Protein AF-A0A392VR34-F1 (afdb_monomer)

pLDDT: mean 89.55, std 9.53, range [56.94, 97.56]

Structure (mmCIF, N/CA/C/O backbone):
data_AF-A0A392VR34-F1
#
_entry.id   AF-A0A392VR34-F1
#
loop_
_atom_site.group_PDB
_atom_site.id
_atom_site.type_symbol
_atom_site.label_atom_id
_atom_site.label_alt_id
_atom_site.label_comp_id
_atom_site.label_asym_id
_atom_site.label_entity_id
_atom_site.label_seq_id
_atom_site.pdbx_PDB_ins_code
_atom_site.Cartn_x
_atom_site.Cartn_y
_atom_site.Cartn_z
_atom_site.occupancy
_atom_site.B_iso_or_equiv
_atom_site.auth_seq_id
_atom_site.auth_comp_id
_atom_site.auth_asym_id
_atom_site.auth_atom_id
_atom_site.pdbx_PDB_model_num
ATOM 1 N N . MET A 1 1 ? 23.887 -19.652 -13.156 1.00 57.03 1 MET A N 1
ATOM 2 C CA . MET A 1 1 ? 23.023 -18.725 -12.393 1.00 57.03 1 MET A CA 1
ATOM 3 C C . MET A 1 1 ? 21.732 -18.595 -13.192 1.00 57.03 1 MET A C 1
ATOM 5 O O . MET A 1 1 ? 21.829 -18.351 -14.387 1.00 57.03 1 MET A O 1
ATOM 9 N N . LYS A 1 2 ? 20.573 -18.938 -12.620 1.00 71.94 2 LYS A N 1
ATOM 10 C CA . LYS A 1 2 ? 19.300 -18.999 -13.359 1.00 71.94 2 LYS A CA 1
ATOM 11 C C . LYS A 1 2 ? 18.683 -17.602 -13.350 1.00 71.94 2 LYS A C 1
ATOM 13 O O . LYS A 1 2 ? 18.533 -17.040 -12.269 1.00 71.94 2 LYS A O 1
ATOM 18 N N . ASP A 1 3 ? 18.379 -17.050 -14.518 1.00 82.12 3 ASP A N 1
ATOM 19 C CA . ASP A 1 3 ? 17.649 -15.788 -14.593 1.00 82.12 3 ASP A CA 1
ATOM 20 C C . ASP A 1 3 ? 16.205 -16.039 -14.136 1.00 82.12 3 ASP A C 1
ATOM 22 O O . ASP A 1 3 ? 15.520 -16.922 -14.658 1.00 82.12 3 ASP A O 1
ATOM 26 N N . LEU A 1 4 ? 15.787 -15.331 -13.087 1.00 85.19 4 LEU A N 1
ATOM 27 C CA . LEU A 1 4 ? 14.447 -15.423 -12.499 1.00 85.19 4 LEU A CA 1
ATOM 28 C C . LEU A 1 4 ? 13.502 -14.369 -13.092 1.00 85.19 4 LEU A C 1
ATOM 30 O O . LEU A 1 4 ? 12.337 -14.296 -12.701 1.00 85.19 4 LEU A O 1
ATOM 34 N N . GLY A 1 5 ? 13.998 -13.566 -14.034 1.00 88.00 5 GLY A N 1
ATOM 35 C CA . GLY A 1 5 ? 13.268 -12.453 -14.604 1.00 88.00 5 GLY A CA 1
ATOM 36 C C . GLY A 1 5 ? 13.165 -11.255 -13.651 1.00 88.00 5 GLY A C 1
ATOM 37 O O . GLY A 1 5 ? 13.851 -11.174 -12.626 1.00 88.00 5 GLY A O 1
ATOM 38 N N . PRO A 1 6 ? 12.321 -10.271 -14.001 1.00 86.38 6 PRO A N 1
ATOM 39 C CA . PRO A 1 6 ? 12.216 -9.022 -13.259 1.00 86.38 6 PRO A CA 1
ATOM 40 C C . PRO A 1 6 ? 11.677 -9.214 -11.837 1.00 86.38 6 PRO A C 1
ATOM 42 O O . PRO A 1 6 ? 10.658 -9.868 -11.628 1.00 86.38 6 PRO A O 1
ATOM 45 N N . LEU A 1 7 ? 12.317 -8.552 -10.864 1.00 88.94 7 LEU A N 1
ATOM 46 C CA . LEU A 1 7 ? 11.853 -8.522 -9.474 1.00 88.94 7 LEU A CA 1
ATOM 47 C C . LEU 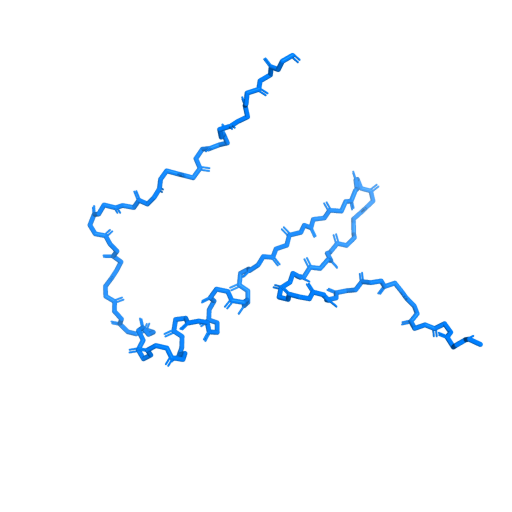A 1 7 ? 10.407 -8.013 -9.390 1.00 88.94 7 LEU A C 1
ATOM 49 O O . LEU A 1 7 ? 10.133 -6.893 -9.828 1.00 88.94 7 LEU A O 1
ATOM 53 N N . SER A 1 8 ? 9.527 -8.827 -8.807 1.00 90.75 8 SER A N 1
ATOM 54 C CA . SER A 1 8 ? 8.093 -8.553 -8.633 1.00 90.75 8 SER A CA 1
ATOM 55 C C . SER A 1 8 ? 7.651 -8.578 -7.166 1.00 90.75 8 SER A C 1
ATOM 57 O O . SER A 1 8 ? 6.722 -7.863 -6.792 1.00 90.75 8 SER A O 1
ATOM 59 N N . TYR A 1 9 ? 8.330 -9.352 -6.313 1.00 91.81 9 TYR A N 1
ATOM 60 C CA . TYR A 1 9 ? 8.070 -9.408 -4.876 1.00 91.81 9 TYR A CA 1
ATOM 61 C C . TYR A 1 9 ? 9.345 -9.700 -4.085 1.00 91.81 9 TYR A C 1
ATOM 63 O O . TYR A 1 9 ? 10.060 -10.653 -4.394 1.00 91.81 9 TYR A O 1
ATOM 71 N N . PHE A 1 10 ? 9.621 -8.916 -3.044 1.00 90.44 10 PHE A N 1
ATOM 72 C CA . PHE A 1 10 ? 10.764 -9.140 -2.158 1.00 90.44 10 PHE A CA 1
ATOM 73 C C . PHE A 1 10 ? 10.504 -8.589 -0.760 1.00 90.44 10 PHE A C 1
ATOM 75 O O . PHE A 1 10 ? 10.085 -7.445 -0.623 1.00 90.44 10 PHE A O 1
ATOM 82 N N . LEU A 1 11 ? 10.746 -9.393 0.282 1.00 91.25 11 LEU A N 1
ATOM 83 C CA . LEU A 1 11 ? 10.599 -8.991 1.694 1.00 91.25 11 LEU A CA 1
ATOM 84 C C . LEU A 1 11 ? 9.266 -8.290 2.027 1.00 91.25 11 LEU A C 1
ATOM 86 O O . LEU A 1 11 ? 9.226 -7.343 2.806 1.00 91.25 11 LEU A O 1
ATOM 90 N N . GLY A 1 12 ? 8.159 -8.728 1.424 1.00 92.50 12 GLY A N 1
ATOM 91 C CA . GLY A 1 12 ? 6.855 -8.098 1.657 1.00 92.50 12 GLY A CA 1
ATOM 92 C C . GLY A 1 12 ? 6.535 -6.914 0.740 1.00 92.50 12 GLY A C 1
ATOM 93 O O . GLY A 1 12 ? 5.416 -6.406 0.783 1.00 92.50 12 GLY A O 1
ATOM 94 N N . ILE A 1 13 ? 7.476 -6.494 -0.106 1.00 96.12 13 ILE A N 1
ATOM 95 C CA . ILE A 1 13 ? 7.326 -5.389 -1.053 1.00 96.12 13 ILE A CA 1
ATOM 96 C C . ILE A 1 13 ? 6.965 -5.948 -2.427 1.00 96.12 13 ILE A C 1
ATOM 98 O O . ILE A 1 13 ? 7.727 -6.716 -3.013 1.00 96.12 13 ILE A O 1
ATOM 102 N N . VAL A 1 14 ? 5.821 -5.525 -2.952 1.00 95.94 14 VAL A N 1
ATOM 103 C CA . VAL A 1 14 ? 5.431 -5.701 -4.352 1.00 95.94 14 VAL A CA 1
ATOM 104 C C . VAL A 1 14 ? 6.119 -4.627 -5.187 1.00 95.94 14 VAL A C 1
ATOM 106 O O . VAL A 1 14 ? 6.075 -3.444 -4.839 1.00 95.94 14 VAL A O 1
ATOM 109 N N . VAL A 1 15 ? 6.729 -5.042 -6.294 1.00 95.38 15 VAL A N 1
ATOM 110 C CA . VAL A 1 15 ? 7.412 -4.173 -7.253 1.00 95.38 15 VAL A CA 1
ATOM 111 C C . VAL A 1 15 ? 6.605 -4.141 -8.547 1.00 95.38 15 VAL A C 1
ATOM 113 O O . VAL A 1 15 ? 6.595 -5.107 -9.310 1.00 95.38 15 VAL A O 1
ATOM 116 N N . SER A 1 16 ? 5.952 -3.013 -8.811 1.00 94.31 16 SER A N 1
ATOM 117 C CA . SER A 1 16 ? 5.196 -2.770 -10.041 1.00 94.31 16 SER A CA 1
ATOM 118 C C . SER A 1 16 ? 5.989 -1.842 -10.952 1.00 94.31 16 SER A C 1
ATOM 120 O O . SER A 1 16 ? 6.306 -0.714 -10.584 1.00 94.31 16 SER A O 1
ATOM 122 N N . ARG A 1 17 ? 6.336 -2.310 -12.152 1.00 94.00 17 ARG A N 1
ATOM 123 C CA . ARG A 1 17 ? 7.100 -1.528 -13.136 1.00 94.00 17 ARG A CA 1
ATOM 124 C C . ARG A 1 17 ? 6.147 -0.819 -14.087 1.00 94.00 17 ARG A C 1
ATOM 126 O O . ARG A 1 17 ? 5.228 -1.441 -14.618 1.00 94.00 17 ARG A O 1
ATOM 133 N N . HIS A 1 18 ? 6.359 0.470 -14.295 1.00 92.62 18 HIS A N 1
ATOM 134 C CA . HIS A 1 18 ? 5.596 1.321 -15.203 1.00 92.62 18 HIS A CA 1
ATOM 135 C C 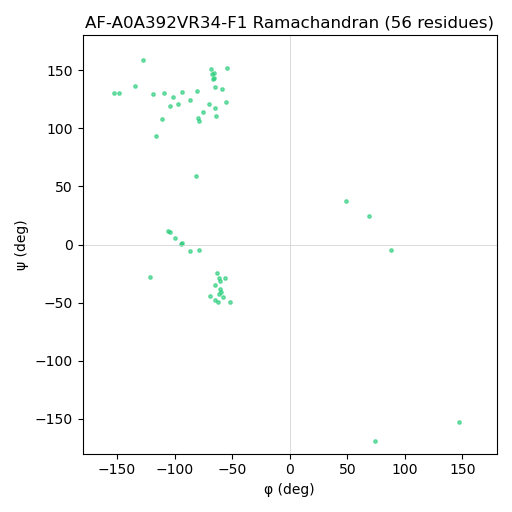. HIS A 1 18 ? 6.566 2.039 -16.154 1.00 92.62 18 HIS A C 1
ATOM 137 O O . HIS A 1 18 ? 7.744 2.180 -15.822 1.00 92.62 18 HIS A O 1
ATOM 143 N N . PRO A 1 19 ? 6.117 2.529 -17.322 1.00 94.75 19 PRO A N 1
ATOM 144 C CA . PRO A 1 19 ? 6.994 3.275 -18.230 1.00 94.75 19 PRO A CA 1
ATOM 145 C C . PRO A 1 19 ? 7.655 4.503 -17.582 1.00 94.75 19 PRO A C 1
ATOM 147 O O . PRO A 1 19 ? 8.760 4.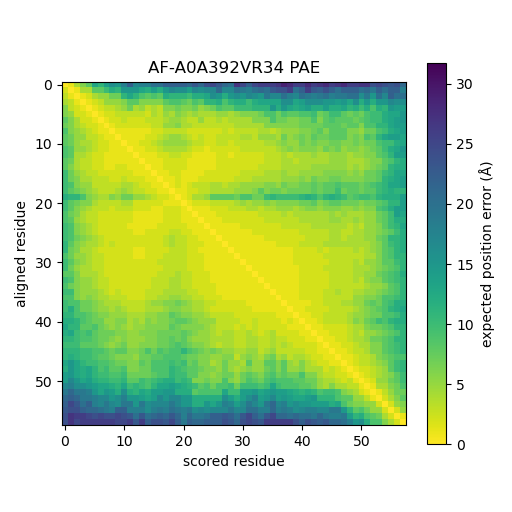876 -17.953 1.00 94.75 19 PRO A O 1
ATOM 150 N N . SER A 1 20 ? 6.997 5.109 -16.590 1.00 94.50 20 SER A N 1
ATOM 151 C CA . SER A 1 20 ? 7.487 6.275 -15.845 1.00 94.50 20 SER A CA 1
ATOM 152 C C . SER A 1 20 ? 8.372 5.938 -14.640 1.00 94.50 20 SER A C 1
ATOM 154 O O . SER A 1 20 ? 8.895 6.853 -14.008 1.00 94.50 20 SER A O 1
ATOM 156 N N . GLY A 1 21 ? 8.539 4.658 -14.288 1.00 92.69 21 GLY A N 1
ATOM 157 C CA . GLY A 1 21 ? 9.353 4.253 -13.143 1.00 92.69 21 GLY A CA 1
ATOM 158 C C . GLY A 1 21 ? 8.860 3.001 -12.421 1.00 92.69 21 GLY A C 1
ATOM 159 O O . GLY A 1 21 ? 8.241 2.110 -12.999 1.00 92.69 21 GLY A O 1
ATOM 160 N N . ILE A 1 22 ? 9.176 2.911 -11.131 1.00 94.06 22 ILE A N 1
ATOM 161 C CA . ILE A 1 22 ? 8.858 1.756 -10.286 1.00 94.06 22 ILE A CA 1
ATOM 162 C C . ILE A 1 22 ? 7.949 2.210 -9.147 1.00 94.06 22 ILE A C 1
ATOM 164 O O . ILE A 1 22 ? 8.272 3.149 -8.424 1.00 94.06 22 ILE A O 1
ATOM 168 N N . PHE A 1 23 ? 6.837 1.506 -8.963 1.00 93.62 23 PHE A N 1
ATOM 169 C CA . PHE A 1 23 ? 5.961 1.644 -7.812 1.00 93.62 23 PHE A CA 1
ATOM 170 C C . PHE A 1 23 ? 6.211 0.498 -6.831 1.00 93.62 23 PHE A C 1
ATOM 172 O O . PHE A 1 23 ? 6.172 -0.677 -7.201 1.00 93.62 23 PHE A O 1
ATOM 179 N N . LEU A 1 24 ? 6.476 0.847 -5.574 1.00 94.00 24 LEU A N 1
ATOM 180 C CA . LEU A 1 24 ? 6.713 -0.100 -4.490 1.00 94.00 24 LEU A CA 1
ATOM 181 C C . LEU A 1 24 ? 5.529 -0.068 -3.524 1.00 94.00 24 LEU A C 1
ATOM 183 O O . LEU A 1 24 ? 5.131 1.003 -3.069 1.00 94.00 24 LEU A O 1
ATOM 187 N N . SER A 1 25 ? 4.981 -1.233 -3.181 1.00 94.50 25 SER A N 1
ATOM 188 C CA . SER A 1 25 ? 3.848 -1.337 -2.253 1.00 94.50 25 SER A CA 1
ATOM 189 C C . SER A 1 25 ? 4.052 -2.439 -1.223 1.00 94.50 25 SER A C 1
ATOM 191 O O . SER A 1 25 ? 4.426 -3.553 -1.568 1.00 94.50 25 SER A O 1
ATOM 193 N N . GLN A 1 26 ? 3.734 -2.150 0.039 1.00 95.75 26 GLN A N 1
ATOM 194 C CA . GLN A 1 26 ? 3.660 -3.148 1.116 1.00 95.75 26 GLN A CA 1
ATOM 195 C C . GLN A 1 26 ? 2.216 -3.480 1.522 1.00 95.75 26 GLN A C 1
ATOM 197 O O . GLN A 1 26 ? 2.003 -4.135 2.538 1.00 95.75 26 GLN A O 1
ATOM 202 N N . SER A 1 27 ? 1.214 -3.054 0.745 1.00 94.38 27 SER A N 1
ATOM 203 C CA . SER A 1 27 ? -0.210 -3.235 1.080 1.00 94.38 27 SER A CA 1
ATOM 204 C C . SER A 1 27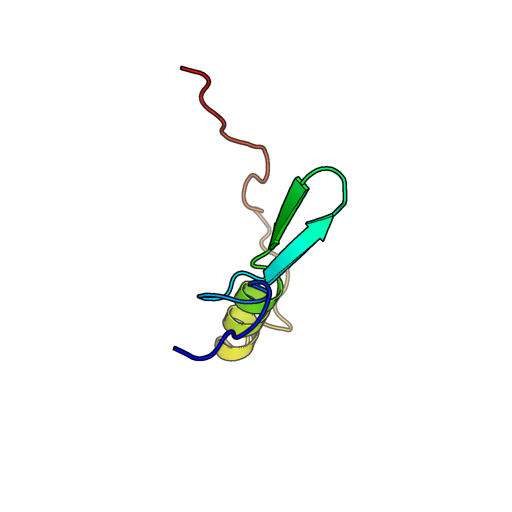 ? -0.560 -4.690 1.417 1.00 94.38 27 SER A C 1
ATOM 206 O O . SER A 1 27 ? -1.093 -4.961 2.488 1.00 94.38 27 SER A O 1
ATOM 208 N N . THR A 1 28 ? -0.159 -5.646 0.574 1.00 93.88 28 THR A N 1
ATOM 209 C CA . THR A 1 28 ? -0.373 -7.081 0.819 1.00 93.88 28 THR A CA 1
ATOM 210 C C . THR A 1 28 ? 0.307 -7.570 2.096 1.00 93.88 28 THR A C 1
ATOM 212 O O . THR A 1 28 ? -0.243 -8.410 2.804 1.00 93.88 28 THR A O 1
ATOM 215 N N . TYR A 1 29 ? 1.511 -7.079 2.398 1.00 96.00 29 TYR A N 1
ATOM 216 C CA . TYR A 1 29 ? 2.223 -7.465 3.613 1.00 96.00 29 TYR A CA 1
ATOM 217 C C . TYR A 1 29 ? 1.534 -6.910 4.864 1.00 96.00 29 TYR A C 1
ATOM 219 O O . TYR A 1 29 ? 1.287 -7.666 5.802 1.00 96.00 29 TYR A O 1
ATOM 227 N N . ALA A 1 30 ? 1.126 -5.640 4.841 1.00 94.62 30 ALA A N 1
ATOM 228 C CA . ALA A 1 30 ? 0.346 -5.033 5.916 1.00 94.62 30 ALA A CA 1
ATOM 229 C C . ALA A 1 30 ? -0.972 -5.792 6.159 1.00 94.62 30 ALA A C 1
ATOM 231 O O . ALA A 1 30 ? -1.276 -6.128 7.302 1.00 94.62 30 ALA A O 1
ATOM 232 N N . SER A 1 31 ? -1.708 -6.160 5.102 1.00 94.56 31 SER A N 1
ATOM 233 C CA . SER A 1 31 ? -2.924 -6.977 5.231 1.00 94.56 31 SER A CA 1
ATOM 234 C C . SER A 1 31 ? -2.655 -8.338 5.876 1.00 94.56 31 SER A C 1
ATOM 236 O O . SER A 1 31 ? -3.421 -8.756 6.738 1.00 94.56 31 SER A O 1
ATOM 238 N N . LYS A 1 32 ? -1.547 -9.008 5.528 1.00 95.94 32 LYS A N 1
ATOM 239 C CA . LYS A 1 32 ? -1.153 -10.282 6.159 1.00 95.94 32 LYS A CA 1
ATOM 240 C C . LYS A 1 32 ? -0.822 -10.131 7.645 1.00 95.94 32 LYS A C 1
ATOM 242 O O . LYS A 1 32 ? -1.095 -11.046 8.414 1.00 95.94 32 LYS A O 1
ATOM 247 N N . ILE A 1 33 ? -0.240 -9.003 8.060 1.00 96.25 33 ILE A N 1
ATOM 248 C CA . ILE A 1 33 ? 0.003 -8.720 9.484 1.00 96.25 33 ILE A CA 1
ATOM 249 C C . ILE A 1 33 ? -1.328 -8.585 10.228 1.00 96.25 33 ILE A C 1
ATOM 251 O O . ILE A 1 33 ? -1.503 -9.208 11.272 1.00 96.25 33 ILE A O 1
ATOM 255 N N . ILE A 1 34 ? -2.262 -7.803 9.680 1.00 96.38 34 ILE A N 1
ATOM 256 C CA . ILE A 1 34 ? -3.591 -7.589 10.270 1.00 96.38 34 ILE A CA 1
ATOM 257 C C . ILE A 1 34 ? -4.369 -8.906 10.372 1.00 96.38 34 ILE A C 1
ATOM 259 O O . ILE A 1 34 ? -4.969 -9.181 11.410 1.00 96.38 34 ILE A O 1
ATOM 263 N N . ASP A 1 35 ? -4.311 -9.739 9.334 1.00 97.56 35 ASP A N 1
ATOM 264 C CA . ASP A 1 35 ? -4.918 -11.072 9.322 1.00 97.56 35 ASP A CA 1
ATOM 265 C C . ASP A 1 35 ? -4.314 -11.994 10.386 1.00 97.56 35 ASP A C 1
ATOM 267 O O . ASP A 1 35 ? -5.033 -12.528 11.229 1.00 97.56 35 ASP A O 1
ATOM 271 N N . ARG A 1 36 ? -2.980 -12.086 10.450 1.00 97.56 36 ARG A N 1
ATOM 272 C CA . ARG A 1 36 ? -2.282 -12.887 11.468 1.00 97.56 36 ARG A CA 1
ATOM 273 C C . ARG A 1 36 ? -2.578 -12.422 12.897 1.00 97.56 36 ARG A C 1
ATOM 275 O O . ARG A 1 36 ? -2.553 -13.237 13.815 1.00 97.56 36 ARG A O 1
ATOM 282 N N . ALA A 1 37 ? -2.826 -11.130 13.091 1.00 97.56 37 ALA A N 1
ATOM 283 C CA . ALA A 1 37 ? -3.204 -10.566 14.382 1.00 97.56 37 ALA A CA 1
ATOM 284 C C . ALA A 1 37 ? -4.691 -10.782 14.732 1.00 97.56 37 ALA A C 1
ATOM 286 O O . ALA A 1 37 ? -5.106 -10.415 15.829 1.00 97.56 37 ALA A O 1
ATOM 287 N N . GLY A 1 38 ? -5.502 -11.345 13.827 1.00 97.25 38 GLY A N 1
ATOM 288 C CA . GLY A 1 38 ? -6.948 -11.494 14.017 1.00 97.25 38 GLY A CA 1
ATOM 289 C C . GLY A 1 38 ? -7.699 -10.159 13.991 1.00 97.25 38 GLY A C 1
ATOM 290 O O . GLY A 1 38 ? -8.765 -10.037 14.589 1.00 97.25 38 GLY A O 1
ATOM 291 N N . MET A 1 39 ? -7.138 -9.141 13.332 1.00 96.94 39 MET A N 1
ATOM 292 C CA . MET A 1 39 ? -7.627 -7.758 13.372 1.00 96.94 39 MET A CA 1
ATOM 293 C C . MET A 1 39 ? -8.384 -7.329 12.107 1.00 96.94 39 MET A C 1
ATOM 295 O O . MET A 1 39 ? -8.673 -6.147 11.925 1.00 96.94 39 MET A O 1
ATOM 299 N N . THR A 1 40 ? -8.723 -8.257 11.214 1.00 95.81 40 THR A N 1
ATOM 300 C CA . THR A 1 40 ? -9.387 -7.960 9.930 1.00 95.81 40 THR A CA 1
ATOM 301 C C . THR A 1 40 ? -10.757 -7.302 10.083 1.00 95.81 40 THR A C 1
ATOM 303 O O . THR A 1 40 ? -11.142 -6.509 9.228 1.00 95.81 40 THR A O 1
ATOM 306 N N . SER A 1 41 ? -11.473 -7.573 11.178 1.00 95.44 41 SER A N 1
ATOM 307 C CA . SER A 1 41 ? -12.770 -6.960 11.501 1.00 95.44 41 SER A CA 1
ATOM 308 C C . SER A 1 41 ? -12.681 -5.817 12.519 1.00 95.44 41 SER A C 1
ATOM 310 O O . SER A 1 41 ? -13.714 -5.329 12.988 1.00 95.44 41 SER A O 1
ATOM 312 N N . CYS A 1 42 ? -11.476 -5.401 12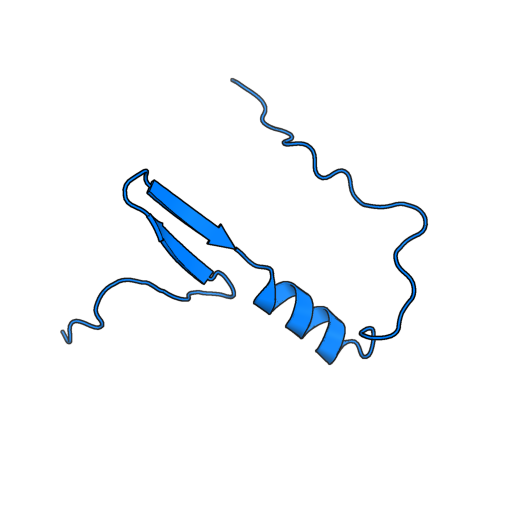.920 1.00 94.94 42 CYS A N 1
ATOM 313 C CA . CYS A 1 42 ? -11.313 -4.288 13.850 1.00 94.94 42 CYS A CA 1
ATOM 314 C C . CYS A 1 42 ? -11.739 -2.965 13.199 1.00 94.94 42 CYS A C 1
ATOM 316 O O . CYS A 1 42 ? -11.547 -2.737 12.006 1.00 94.94 42 CYS A O 1
ATOM 318 N N . LYS A 1 43 ? -12.290 -2.055 14.010 1.00 94.19 43 LYS A N 1
ATOM 319 C CA . LYS A 1 43 ? -12.554 -0.683 13.566 1.00 94.19 43 LYS A CA 1
ATOM 320 C C . LYS A 1 43 ? -11.224 0.031 13.273 1.00 94.19 43 LYS A C 1
ATOM 322 O O . LYS A 1 43 ? -10.244 -0.233 13.973 1.00 94.19 43 LYS A O 1
ATOM 327 N N . PRO A 1 44 ? -11.183 0.955 12.296 1.00 91.38 44 PRO A N 1
ATOM 328 C CA . PRO A 1 44 ? -10.022 1.815 12.094 1.00 91.38 44 PRO A CA 1
ATOM 329 C C . PRO A 1 44 ? -9.647 2.574 13.372 1.00 91.38 44 PRO A C 1
ATOM 331 O O . PRO A 1 44 ? -10.511 2.877 14.199 1.00 91.38 44 PRO A O 1
ATOM 334 N N . SER A 1 45 ? -8.363 2.913 13.515 1.00 91.12 45 SER A N 1
ATOM 335 C CA . SER A 1 45 ? -7.905 3.768 14.615 1.00 91.12 45 SER A CA 1
ATOM 336 C C . SER A 1 45 ? -8.620 5.120 14.568 1.00 91.12 45 SER A C 1
ATOM 338 O O . SER A 1 45 ? -8.679 5.749 13.511 1.00 91.12 45 SER A O 1
ATOM 340 N N . ALA A 1 46 ? -9.114 5.591 15.717 1.00 95.12 46 ALA A N 1
ATOM 341 C CA . ALA A 1 46 ? -9.691 6.933 15.846 1.00 95.12 46 ALA A CA 1
ATOM 342 C C . ALA A 1 46 ? -8.654 8.038 15.567 1.00 95.12 46 ALA A C 1
ATOM 344 O O . ALA A 1 46 ? -9.007 9.146 15.170 1.00 95.12 46 ALA A O 1
ATOM 345 N N . THR A 1 47 ? -7.373 7.719 15.750 1.00 94.75 47 THR A N 1
ATOM 346 C CA . 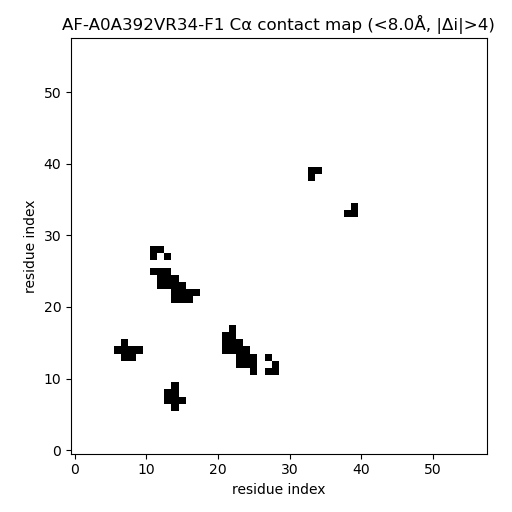THR A 1 47 ? -6.228 8.567 15.428 1.00 94.75 47 THR A CA 1
ATOM 347 C C . THR A 1 47 ? -5.407 7.885 14.326 1.00 94.75 47 THR A C 1
ATOM 349 O O . THR A 1 47 ? -4.583 7.01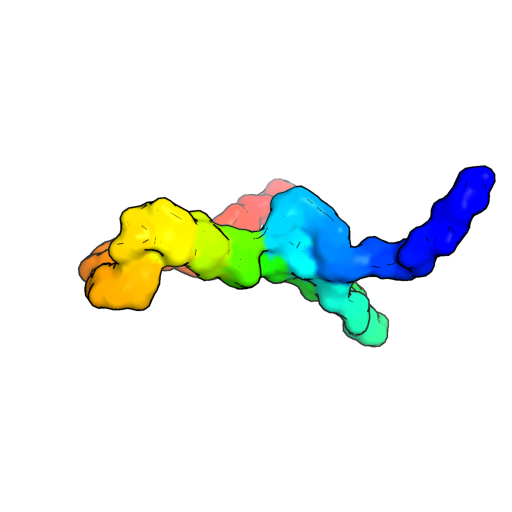0 14.612 1.00 94.75 47 THR A O 1
ATOM 352 N N . PRO A 1 48 ? -5.659 8.196 13.041 1.00 88.56 48 PRO A N 1
ATOM 353 C CA . PRO A 1 48 ? -4.884 7.628 11.946 1.00 88.56 48 PRO A CA 1
ATOM 354 C C . PRO A 1 48 ? -3.449 8.163 11.959 1.00 88.56 48 PRO A C 1
ATOM 356 O O . PRO A 1 48 ? -3.183 9.283 12.399 1.00 88.56 48 PRO A O 1
ATOM 359 N N . VAL A 1 49 ? -2.519 7.353 11.456 1.00 87.50 49 VAL A N 1
ATOM 360 C CA . VAL A 1 49 ? -1.137 7.793 11.242 1.00 87.50 49 VAL A CA 1
ATOM 361 C C . VAL A 1 49 ? -1.100 8.870 10.156 1.00 87.50 49 VAL A C 1
ATOM 363 O O . VAL A 1 49 ? -1.846 8.801 9.181 1.00 87.50 49 VAL A O 1
ATOM 366 N N . ASP A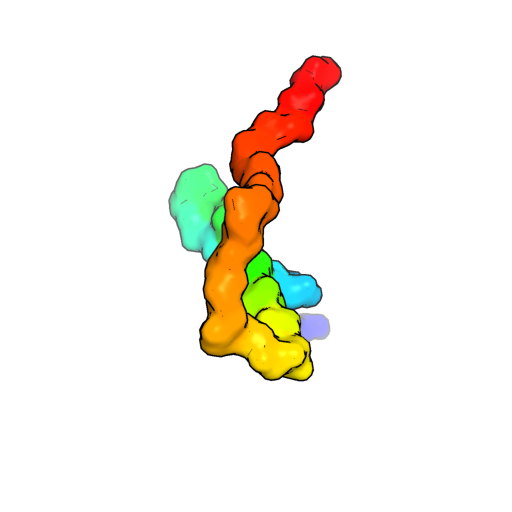 1 50 ? -0.224 9.862 10.312 1.00 88.75 50 ASP A N 1
ATOM 367 C CA . ASP A 1 50 ? 0.016 10.858 9.269 1.00 88.75 50 ASP A CA 1
ATOM 368 C C . ASP A 1 50 ? 0.642 10.187 8.039 1.00 88.75 50 ASP A C 1
ATOM 370 O O . ASP A 1 50 ? 1.735 9.623 8.113 1.00 88.75 50 ASP A O 1
ATOM 374 N N . THR A 1 51 ? -0.066 10.237 6.912 1.00 84.19 51 THR A N 1
ATOM 375 C CA . THR A 1 51 ? 0.377 9.661 5.636 1.00 84.19 51 THR A CA 1
ATOM 376 C C . THR A 1 51 ? 1.077 10.680 4.744 1.00 84.19 51 THR A C 1
ATOM 378 O O . THR A 1 51 ? 1.455 10.341 3.619 1.00 84.19 51 THR A O 1
ATOM 381 N N . LYS A 1 52 ? 1.232 11.936 5.185 1.00 84.62 52 LYS A N 1
ATOM 382 C CA . LYS A 1 52 ? 1.982 12.930 4.418 1.00 84.62 52 LYS A CA 1
ATOM 383 C C . LYS A 1 52 ? 3.453 12.544 4.374 1.00 84.62 52 LYS A C 1
ATOM 385 O O . LYS A 1 52 ? 4.032 12.052 5.343 1.00 84.62 52 LYS A O 1
ATOM 390 N N . GLN A 1 53 ? 4.069 12.791 3.224 1.00 73.56 53 GLN A N 1
ATOM 391 C CA . GLN A 1 53 ? 5.490 12.555 3.048 1.00 73.56 53 GLN A CA 1
ATOM 392 C C . GLN A 1 53 ? 6.270 13.480 3.987 1.00 73.56 53 GLN A C 1
ATOM 394 O O . GLN A 1 53 ? 6.323 14.690 3.784 1.00 73.56 53 GLN A O 1
ATOM 399 N N . LYS A 1 54 ? 6.912 12.901 5.003 1.00 78.62 54 LYS A N 1
ATOM 400 C CA . LYS A 1 54 ? 7.929 13.585 5.809 1.00 78.62 54 LYS A CA 1
ATOM 401 C C . LYS A 1 54 ? 9.262 13.536 5.069 1.00 78.62 54 LYS A C 1
ATOM 403 O O . LYS A 1 54 ? 10.222 12.934 5.537 1.00 78.62 54 LYS A O 1
ATOM 408 N N . LEU A 1 55 ? 9.295 14.087 3.859 1.00 75.00 55 LEU A N 1
ATOM 409 C CA . LEU A 1 55 ? 10.550 14.265 3.144 1.00 75.00 55 LEU A CA 1
ATOM 410 C C . LEU A 1 55 ? 11.230 15.513 3.702 1.00 75.00 55 LEU A C 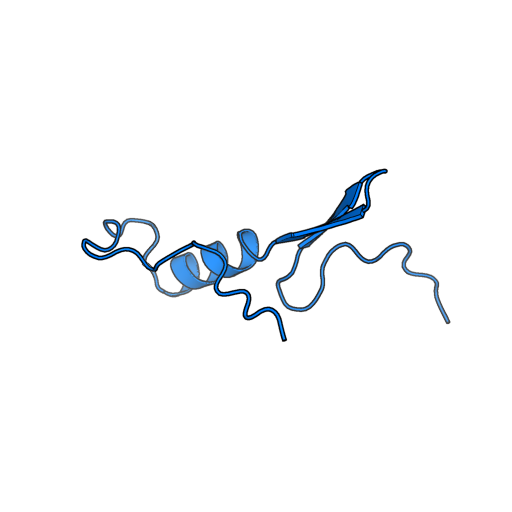1
ATOM 412 O O . LEU A 1 55 ? 10.771 16.626 3.467 1.00 75.00 55 LEU A O 1
ATOM 416 N N . SER A 1 56 ? 12.314 15.320 4.448 1.00 72.25 56 SER A N 1
ATOM 417 C CA . SER A 1 56 ? 13.265 16.399 4.695 1.00 72.25 56 SER A CA 1
ATOM 418 C C . SER A 1 56 ? 14.084 16.583 3.424 1.00 72.25 56 SER A C 1
ATOM 420 O O . SER A 1 56 ? 14.817 15.678 3.031 1.00 72.25 56 SER A O 1
ATOM 422 N N . THR A 1 57 ? 13.944 17.731 2.770 1.00 63.69 57 THR A N 1
ATOM 423 C CA . THR A 1 57 ? 14.877 18.161 1.728 1.00 63.69 57 THR A CA 1
ATOM 424 C C . THR A 1 57 ? 16.111 18.724 2.425 1.00 63.69 57 THR A C 1
ATOM 426 O O . THR A 1 57 ? 16.031 19.788 3.040 1.00 63.69 57 THR A O 1
ATOM 429 N N . SER A 1 58 ? 17.210 17.975 2.396 1.00 56.94 58 SER A N 1
ATOM 430 C CA . SER A 1 58 ? 18.549 18.508 2.673 1.00 56.94 58 SER A CA 1
ATOM 431 C C . SER A 1 58 ? 19.174 19.036 1.393 1.00 56.94 58 SER A C 1
ATOM 433 O O . SER A 1 58 ? 18.883 18.448 0.327 1.00 56.94 58 SER A O 1
#

Solvent-accessible surface area (backbone atoms only — not comparable to full-atom values): 4019 Å² total; per-residue (Å²): 136,83,86,82,70,80,81,46,72,56,98,56,32,38,44,47,80,51,100,92,46,76,48,78,42,47,62,71,41,54,52,50,52,35,49,76,69,71,44,75,86,57,77,79,66,94,73,69,79,84,82,70,85,84,73,79,86,128

Radius of gyration: 16.16 Å; Cα contacts (8 Å, |Δi|>4): 31; chains: 1; bounding box: 36×38×34 Å

Organism: NCBI:txid97028

InterPro domains:
  IPR013103 Reverse transcriptase, RNA-dependent DNA polymerase [PF07727] (1-49)

Foldseek 3Di:
DDPPDDDQDDPQWGWDADPVGIDIDNVVVVVVVCVVVVNPPPDDDPDDDDPDDPDDDD

Nearest PDB structures (foldseek):
  7kb7-assembly1_A-2  TM=3.504E-01  e=9.258E+00  Vibrio cholerae O1 biovar El Tor str. N16961
  4cyz-assembly1_D  TM=2.124E-01  e=8.645E+00  Influenza A virus (A/mallard/Sweden/51/2002(H10N2))

Mean predicted aligned error: 6.67 Å

Sequence (58 aa):
MKDLGPLSYFLGIVVSRHPSGIFLSQSTYASKIIDRAGMTSCKPSATPVDTKQKLSTS

Secondary structure (DSSP, 8-state):
-----S--EETTEEEEEETTEEEEE-HHHHHHHHHHTT-TTPPPPSSPPP-S------